Protein AF-A0A926ZTX9-F1 (afdb_monomer)

Solvent-accessible surface area (backbone atoms only — not comparable to full-atom values): 7300 Å² total; per-residue (Å²): 134,84,74,82,76,74,73,62,82,74,51,73,59,39,47,28,31,34,47,22,89,89,46,76,90,35,64,94,42,54,53,20,39,28,33,24,74,40,78,48,75,65,29,31,32,25,44,37,62,89,48,73,47,82,42,46,54,92,35,50,39,79,67,79,65,51,72,73,38,30,50,43,39,45,56,53,49,53,54,42,49,51,56,57,71,71,47,88,69,54,72,71,57,49,53,49,43,47,57,63,25,42,48,93,61,51,67,75,52,73,69,51,47,51,52,52,49,51,53,33,52,79,68,71,53,80,133

Structure (mmCIF, N/CA/C/O backbone):
data_AF-A0A926ZTX9-F1
#
_entry.id   AF-A0A926ZTX9-F1
#
loop_
_atom_site.group_PDB
_atom_site.id
_atom_site.type_symbol
_atom_site.label_atom_id
_atom_site.label_alt_id
_atom_site.label_comp_id
_atom_site.l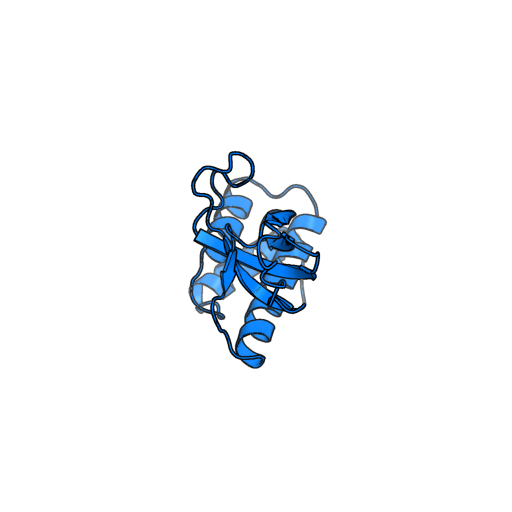abel_asym_id
_atom_site.label_entity_id
_atom_site.label_seq_id
_atom_site.pdbx_PDB_ins_code
_atom_site.Cartn_x
_atom_site.Cartn_y
_atom_site.Cartn_z
_atom_site.occupancy
_atom_site.B_iso_or_equiv
_atom_site.auth_seq_id
_atom_site.auth_comp_id
_atom_site.auth_asym_id
_atom_site.auth_atom_id
_atom_site.pdbx_PDB_model_num
ATOM 1 N N . MET A 1 1 ? 26.460 -10.245 -26.604 1.00 39.25 1 MET A N 1
ATOM 2 C CA . MET A 1 1 ? 26.696 -9.740 -25.236 1.00 39.25 1 MET A CA 1
ATOM 3 C C . MET A 1 1 ? 25.408 -9.935 -24.461 1.00 39.25 1 MET A C 1
ATOM 5 O O . MET A 1 1 ? 24.519 -9.098 -24.547 1.00 39.25 1 MET A O 1
ATOM 9 N N . GLU A 1 2 ? 25.268 -11.080 -23.800 1.00 46.34 2 GLU A N 1
ATOM 10 C CA . GLU A 1 2 ? 24.159 -11.335 -22.880 1.00 46.34 2 GLU A CA 1
ATOM 11 C C . GLU A 1 2 ? 24.380 -10.459 -21.645 1.00 46.34 2 GLU A C 1
ATOM 13 O O . GLU A 1 2 ? 25.368 -10.613 -20.927 1.00 46.34 2 GLU A O 1
ATOM 18 N N . ARG A 1 3 ? 23.516 -9.457 -21.452 1.00 51.91 3 ARG A N 1
ATOM 19 C CA . ARG A 1 3 ? 23.462 -8.718 -20.190 1.00 51.91 3 ARG A CA 1
ATOM 20 C C . ARG A 1 3 ? 23.065 -9.733 -19.128 1.00 51.91 3 ARG A C 1
ATOM 22 O O . ARG A 1 3 ? 21.986 -10.305 -19.233 1.00 51.91 3 ARG A O 1
ATOM 29 N N . THR A 1 4 ? 23.928 -9.953 -18.145 1.00 53.41 4 THR A N 1
ATOM 30 C CA . THR A 1 4 ? 23.611 -10.691 -16.923 1.00 53.41 4 THR A CA 1
ATOM 31 C C . THR A 1 4 ? 22.289 -10.163 -16.369 1.00 53.41 4 THR A C 1
ATOM 33 O O . THR A 1 4 ? 22.211 -9.029 -15.893 1.00 53.41 4 THR A O 1
ATOM 36 N N . GLN A 1 5 ? 21.222 -10.948 -16.527 1.00 57.25 5 GLN A N 1
ATOM 37 C CA . GLN A 1 5 ? 19.912 -10.632 -15.975 1.00 57.25 5 GLN A CA 1
ATOM 38 C C . GLN A 1 5 ? 20.059 -10.689 -14.456 1.00 57.25 5 GLN A C 1
ATOM 40 O O . GLN A 1 5 ? 20.331 -11.750 -13.900 1.00 57.25 5 GLN A O 1
ATOM 45 N N . VAL A 1 6 ? 19.959 -9.539 -13.787 1.00 62.00 6 VAL A N 1
ATOM 46 C CA . VAL A 1 6 ? 19.862 -9.520 -12.326 1.00 62.00 6 VAL A CA 1
ATOM 47 C C . VAL A 1 6 ? 18.481 -10.086 -11.996 1.00 62.00 6 VAL A C 1
ATOM 49 O O . VAL A 1 6 ? 17.491 -9.485 -12.421 1.00 62.00 6 VAL A O 1
ATOM 52 N N . PRO A 1 7 ? 18.399 -11.244 -11.323 1.00 76.94 7 PRO A N 1
ATOM 53 C CA . PRO A 1 7 ? 17.120 -11.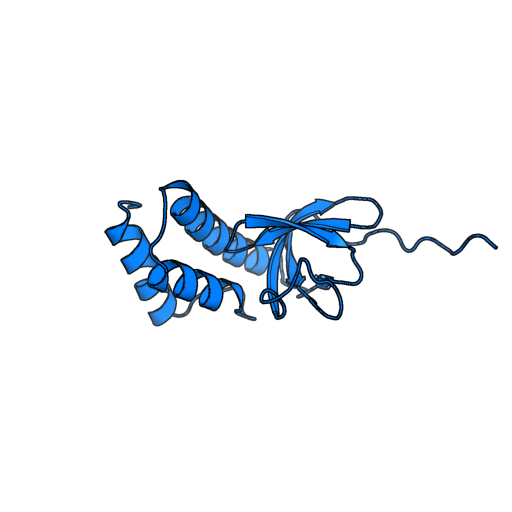856 -11.009 1.00 76.94 7 PRO A CA 1
ATOM 54 C C . PRO A 1 7 ? 16.329 -10.944 -10.074 1.00 76.94 7 PRO A C 1
ATOM 56 O O . PRO A 1 7 ? 16.902 -10.230 -9.248 1.00 76.94 7 PRO A O 1
ATOM 59 N N . ASN A 1 8 ? 15.007 -10.970 -10.212 1.00 87.69 8 ASN A N 1
ATOM 60 C CA . ASN A 1 8 ? 14.122 -10.281 -9.290 1.00 87.69 8 ASN A CA 1
ATOM 61 C C . ASN A 1 8 ? 14.308 -10.851 -7.871 1.00 87.69 8 ASN A C 1
ATOM 63 O O . ASN A 1 8 ? 14.089 -12.039 -7.648 1.00 87.69 8 ASN A O 1
ATOM 67 N N . THR A 1 9 ? 14.748 -10.011 -6.934 1.00 91.25 9 THR A N 1
ATOM 68 C CA . THR A 1 9 ? 15.015 -10.403 -5.541 1.00 91.25 9 THR A CA 1
ATOM 69 C C . THR A 1 9 ? 13.832 -10.170 -4.607 1.00 91.25 9 THR A C 1
ATOM 71 O O . THR A 1 9 ? 13.940 -10.513 -3.434 1.00 91.25 9 THR A O 1
ATOM 74 N N . TYR A 1 10 ? 12.743 -9.566 -5.096 1.00 94.31 10 TYR A N 1
ATOM 75 C CA . TYR A 1 10 ? 11.561 -9.293 -4.284 1.00 94.31 10 TYR A CA 1
ATOM 76 C C . TYR A 1 10 ? 10.835 -10.583 -3.903 1.00 94.31 10 TYR A C 1
ATOM 78 O O . TYR A 1 10 ? 10.799 -11.546 -4.674 1.00 94.31 10 TYR A O 1
ATOM 86 N N . GLN A 1 11 ? 10.210 -10.574 -2.730 1.00 94.31 11 GLN A N 1
ATOM 87 C CA . GLN A 1 11 ? 9.395 -11.678 -2.227 1.00 94.31 11 GLN A CA 1
ATOM 88 C C . GLN A 1 11 ? 7.923 -11.277 -2.115 1.00 94.31 11 GLN A C 1
ATOM 90 O O . GLN A 1 11 ? 7.592 -10.107 -1.940 1.00 94.31 11 GLN A O 1
ATOM 95 N N . ILE A 1 12 ? 7.018 -12.254 -2.216 1.00 95.56 12 ILE A N 1
ATOM 96 C CA . ILE A 1 12 ? 5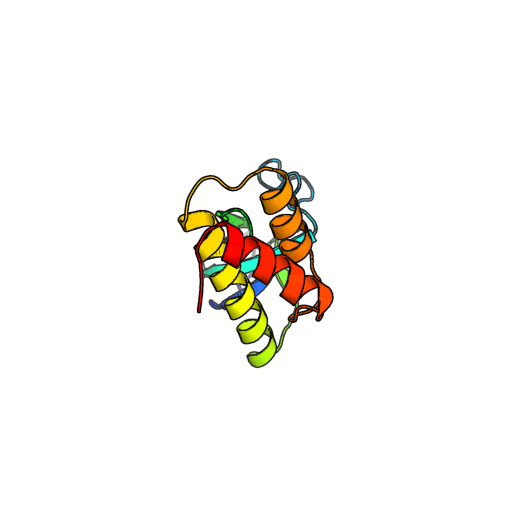.590 -12.022 -1.957 1.00 95.56 12 ILE A CA 1
ATOM 97 C C . ILE A 1 12 ? 5.417 -11.595 -0.494 1.00 95.56 12 ILE A C 1
ATOM 99 O O . ILE A 1 12 ? 6.020 -12.189 0.396 1.00 95.56 12 ILE A O 1
ATOM 103 N N . GLY A 1 13 ? 4.605 -10.565 -0.260 1.00 94.81 13 GLY A N 1
ATOM 104 C CA . GLY A 1 13 ? 4.408 -9.938 1.049 1.00 94.81 13 GLY A CA 1
ATOM 105 C C . GLY A 1 13 ? 5.461 -8.884 1.404 1.00 94.81 13 GLY A C 1
ATOM 106 O O . GLY A 1 13 ? 5.319 -8.195 2.411 1.00 94.81 13 GLY A O 1
ATOM 107 N N . GLU A 1 14 ? 6.507 -8.711 0.589 1.00 96.25 14 GLU A N 1
ATOM 108 C CA . GLU A 1 14 ? 7.515 -7.682 0.832 1.00 96.25 14 GLU A CA 1
ATOM 109 C C . GLU A 1 14 ? 6.943 -6.280 0.586 1.00 96.25 14 GLU A C 1
ATOM 111 O O . GLU A 1 14 ? 6.275 -6.021 -0.422 1.00 96.25 14 GLU A O 1
ATOM 116 N N . VAL A 1 15 ? 7.249 -5.353 1.497 1.00 96.88 15 VAL A N 1
ATOM 117 C CA . VAL A 1 15 ? 6.853 -3.949 1.372 1.00 96.88 15 VAL A CA 1
ATOM 118 C C . VAL A 1 15 ? 7.942 -3.157 0.655 1.00 96.88 15 VAL A C 1
ATOM 120 O O . VAL A 1 15 ? 9.103 -3.089 1.072 1.00 96.88 15 VAL A O 1
ATOM 123 N N . CYS A 1 16 ? 7.542 -2.486 -0.416 1.00 96.25 16 CYS A N 1
ATOM 124 C CA . CYS A 1 16 ? 8.413 -1.652 -1.226 1.00 96.25 16 CYS A CA 1
ATOM 125 C C . CYS A 1 16 ? 7.845 -0.238 -1.373 1.00 96.25 16 CYS A C 1
ATOM 127 O O . CYS A 1 16 ? 6.669 0.019 -1.136 1.00 96.25 16 CYS A O 1
ATOM 129 N N . GLN A 1 17 ? 8.700 0.703 -1.756 1.00 96.25 17 GLN A N 1
ATOM 130 C CA . GLN A 1 17 ? 8.339 2.074 -2.077 1.00 96.25 17 GLN A CA 1
ATOM 131 C C . GLN A 1 17 ? 8.365 2.284 -3.591 1.00 96.25 17 GLN A C 1
ATOM 133 O O . GLN A 1 17 ? 9.321 1.901 -4.271 1.00 96.25 17 GLN A O 1
ATOM 138 N N . ILE A 1 18 ? 7.351 2.977 -4.103 1.00 95.81 18 ILE A N 1
ATOM 139 C CA . ILE A 1 18 ? 7.220 3.306 -5.518 1.00 95.81 18 ILE A CA 1
ATOM 140 C C . ILE A 1 18 ? 8.092 4.506 -5.884 1.00 95.81 18 ILE A C 1
ATOM 142 O O . ILE A 1 18 ? 7.984 5.597 -5.314 1.00 95.81 18 ILE A O 1
ATOM 146 N N . LEU A 1 19 ? 8.934 4.322 -6.897 1.00 93.25 19 LEU A N 1
ATOM 147 C CA . LEU A 1 19 ? 9.752 5.359 -7.512 1.00 93.25 19 LEU A CA 1
ATOM 148 C C . LEU A 1 19 ? 9.148 5.742 -8.867 1.00 93.25 19 LEU A C 1
ATOM 150 O O . LEU A 1 19 ? 9.486 5.156 -9.898 1.00 93.25 19 LEU A O 1
ATOM 154 N N . ALA A 1 20 ? 8.286 6.761 -8.877 1.00 85.06 20 ALA A N 1
ATOM 155 C CA . ALA A 1 20 ? 7.622 7.199 -10.106 1.00 85.06 20 ALA A CA 1
ATOM 156 C C . ALA A 1 20 ? 8.621 7.585 -11.211 1.00 85.06 20 ALA A C 1
ATOM 158 O O . ALA A 1 20 ? 8.451 7.159 -12.348 1.00 85.06 20 ALA A O 1
ATOM 159 N N . LYS A 1 21 ? 9.699 8.306 -10.857 1.00 83.69 21 LYS A N 1
ATOM 160 C CA . LYS A 1 21 ? 10.733 8.796 -11.789 1.00 83.69 21 LYS A CA 1
ATOM 161 C C . LYS A 1 21 ? 10.087 9.355 -13.070 1.00 83.69 21 LYS A C 1
ATOM 163 O O . LYS A 1 21 ? 9.382 10.356 -13.008 1.00 83.69 21 LYS A O 1
ATOM 168 N N . ASP A 1 22 ? 10.320 8.697 -14.196 1.00 81.12 22 ASP A N 1
ATOM 169 C CA . ASP A 1 22 ? 9.878 9.008 -15.550 1.00 81.12 22 ASP A CA 1
ATOM 170 C C . ASP A 1 22 ? 8.695 8.144 -16.031 1.00 81.12 22 ASP A C 1
ATOM 172 O O . ASP A 1 22 ? 8.255 8.300 -17.168 1.00 81.12 22 ASP A O 1
ATOM 176 N N . ASN A 1 23 ? 8.145 7.260 -15.188 1.00 81.00 23 ASN A N 1
ATOM 177 C CA . ASN A 1 23 ? 7.014 6.412 -15.559 1.00 81.00 23 ASN A CA 1
ATOM 178 C C . ASN A 1 23 ? 5.673 7.173 -15.415 1.00 81.00 23 ASN A C 1
ATOM 180 O O . ASN A 1 23 ? 5.262 7.478 -14.288 1.00 81.00 23 ASN A O 1
ATOM 184 N N . PRO A 1 24 ? 4.952 7.448 -16.522 1.00 83.31 24 PRO A N 1
ATOM 185 C CA . PRO A 1 24 ? 3.679 8.166 -16.484 1.00 83.31 24 PRO A CA 1
ATOM 186 C C . PRO A 1 24 ? 2.561 7.404 -15.755 1.00 83.31 24 PRO A C 1
ATOM 188 O O . PRO A 1 24 ? 1.680 8.049 -15.191 1.00 83.31 24 PRO A O 1
ATOM 191 N N . GLU A 1 25 ? 2.606 6.070 -15.704 1.00 80.81 25 GLU A N 1
ATOM 192 C CA . GLU A 1 25 ? 1.611 5.238 -15.002 1.00 80.81 25 GLU A CA 1
ATOM 193 C C . GLU A 1 25 ? 1.717 5.374 -13.475 1.00 80.81 25 GLU A C 1
ATOM 195 O O . GLU A 1 25 ? 0.742 5.190 -12.749 1.00 80.81 25 GLU A O 1
ATOM 200 N N . LEU A 1 26 ? 2.894 5.771 -12.980 1.00 84.81 26 LEU A N 1
ATOM 201 C CA . LEU A 1 26 ? 3.173 5.983 -11.557 1.00 84.81 26 LEU A CA 1
ATOM 202 C C . LEU A 1 26 ? 3.025 7.451 -11.138 1.00 84.81 26 LEU A C 1
ATOM 204 O O . LEU A 1 26 ? 3.422 7.844 -10.034 1.00 84.81 26 LEU A O 1
ATOM 208 N N . ARG A 1 27 ? 2.477 8.303 -12.010 1.00 86.94 27 ARG A N 1
ATOM 209 C CA . ARG A 1 27 ? 2.311 9.725 -11.716 1.00 86.94 27 ARG A CA 1
ATOM 210 C C . ARG A 1 27 ? 1.417 9.912 -10.488 1.00 86.94 27 ARG A C 1
ATOM 212 O O . ARG A 1 27 ? 0.303 9.409 -10.427 1.00 86.94 27 ARG A O 1
ATOM 219 N N . GLY A 1 28 ? 1.917 10.659 -9.504 1.00 85.94 28 GLY A N 1
ATOM 220 C CA . GLY A 1 28 ? 1.203 10.916 -8.248 1.00 85.94 28 GLY A CA 1
ATOM 221 C C . GLY A 1 28 ? 1.264 9.782 -7.217 1.00 85.94 28 GLY A C 1
ATOM 222 O O . GLY A 1 28 ? 0.686 9.948 -6.148 1.00 85.94 28 GLY A O 1
ATOM 223 N N . LYS A 1 29 ? 1.976 8.687 -7.526 1.00 90.50 29 LYS A N 1
ATOM 224 C CA . LYS A 1 29 ? 2.232 7.527 -6.651 1.00 90.50 29 LYS A CA 1
ATOM 225 C C . LYS A 1 29 ? 3.667 7.461 -6.134 1.00 90.50 29 LYS A C 1
ATOM 227 O O . LYS A 1 29 ? 4.029 6.571 -5.370 1.00 90.50 29 LYS A O 1
ATOM 232 N N . GLY A 1 30 ? 4.516 8.375 -6.601 1.00 92.44 30 GLY A N 1
ATOM 233 C CA . GLY A 1 30 ? 5.899 8.463 -6.161 1.00 92.44 30 GLY A CA 1
ATOM 234 C C . GLY A 1 30 ? 5.953 8.674 -4.656 1.00 92.44 30 GLY A C 1
ATOM 235 O O . GLY A 1 30 ? 5.400 9.639 -4.146 1.00 92.44 30 GLY A O 1
ATOM 236 N N . GLY A 1 31 ? 6.631 7.770 -3.963 1.00 92.81 31 GLY A N 1
ATOM 237 C CA . GLY A 1 31 ? 6.727 7.804 -2.517 1.00 92.81 31 GLY A CA 1
ATOM 238 C C . GLY A 1 31 ? 5.710 6.927 -1.799 1.00 92.81 31 GLY A C 1
ATOM 239 O O . GLY A 1 31 ? 5.980 6.612 -0.646 1.00 92.81 31 GLY A O 1
ATOM 240 N N . CYS A 1 32 ? 4.638 6.457 -2.439 1.00 96.06 32 CYS A N 1
ATOM 241 C CA . CYS A 1 32 ? 3.729 5.492 -1.825 1.00 96.06 32 CYS A CA 1
ATOM 242 C C . CYS A 1 32 ? 4.439 4.163 -1.538 1.00 96.06 32 CYS A C 1
ATOM 244 O O . CYS A 1 32 ? 5.387 3.798 -2.241 1.00 96.06 32 CYS A O 1
ATOM 246 N N . TRP A 1 33 ? 4.005 3.450 -0.504 1.00 97.19 33 TRP A N 1
ATOM 247 C CA . TRP A 1 33 ? 4.353 2.048 -0.322 1.00 97.19 33 TRP A CA 1
ATOM 248 C C . TRP A 1 33 ? 3.389 1.147 -1.105 1.00 97.19 33 TRP A C 1
ATOM 250 O O . TRP A 1 33 ? 2.292 1.559 -1.485 1.00 97.19 33 TRP A O 1
ATOM 260 N N . GLY A 1 34 ? 3.838 -0.072 -1.379 1.00 96.81 34 GLY A N 1
ATOM 261 C CA . GLY A 1 34 ? 3.033 -1.139 -1.950 1.00 96.81 34 GLY A CA 1
ATOM 262 C C . GLY A 1 34 ? 3.547 -2.500 -1.493 1.00 96.81 34 GLY A C 1
ATOM 263 O O . GLY A 1 34 ? 4.742 -2.657 -1.222 1.00 96.81 34 GLY A O 1
ATOM 264 N N . ILE A 1 35 ? 2.642 -3.467 -1.399 1.00 97.69 35 ILE A N 1
ATOM 265 C CA . ILE A 1 35 ? 2.950 -4.841 -0.991 1.00 97.69 35 ILE A CA 1
ATOM 266 C C . ILE A 1 35 ? 3.038 -5.712 -2.232 1.00 97.69 35 ILE A C 1
ATOM 268 O O . ILE A 1 35 ? 2.116 -5.725 -3.044 1.00 97.69 35 ILE A O 1
ATOM 272 N N . VAL A 1 36 ? 4.136 -6.445 -2.389 1.00 97.50 36 VAL A N 1
ATOM 273 C CA . VAL A 1 36 ? 4.323 -7.365 -3.514 1.00 97.50 36 VAL A CA 1
ATOM 274 C C . VAL A 1 36 ? 3.328 -8.524 -3.411 1.00 97.50 36 VAL A C 1
ATOM 276 O O . VAL A 1 36 ? 3.425 -9.351 -2.510 1.00 97.50 36 VAL A O 1
ATOM 279 N N . ASN A 1 37 ? 2.400 -8.618 -4.363 1.00 96.00 37 ASN A N 1
ATOM 280 C CA . ASN A 1 37 ? 1.428 -9.714 -4.447 1.00 96.00 37 ASN A CA 1
ATOM 281 C C . ASN A 1 37 ? 1.844 -10.786 -5.478 1.00 96.00 37 ASN A C 1
ATOM 283 O O . ASN A 1 37 ? 1.449 -11.945 -5.373 1.00 96.00 37 ASN A O 1
ATOM 287 N N . HIS A 1 38 ? 2.691 -10.423 -6.448 1.00 96.38 38 HIS A N 1
ATOM 288 C CA . HIS A 1 38 ? 3.208 -11.321 -7.475 1.00 96.38 38 HIS A CA 1
ATOM 289 C C . HIS A 1 38 ? 4.604 -10.884 -7.931 1.00 96.38 38 HIS A C 1
ATOM 291 O O . HIS A 1 38 ? 4.852 -9.702 -8.178 1.00 96.38 38 HIS A O 1
ATOM 297 N N . VAL A 1 39 ? 5.49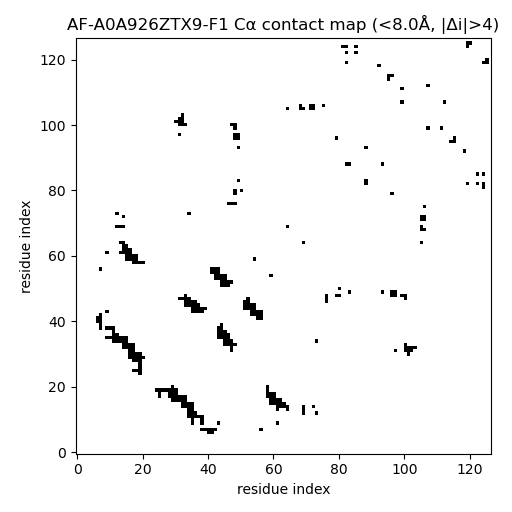8 -11.854 -8.122 1.00 96.06 39 VAL A N 1
ATOM 298 C CA . VAL A 1 39 ? 6.884 -11.646 -8.563 1.00 96.06 39 VAL A CA 1
ATOM 299 C C . VAL A 1 39 ? 7.039 -12.189 -9.984 1.00 96.06 39 VAL A C 1
ATOM 301 O O . VAL A 1 39 ? 6.947 -13.389 -10.217 1.00 96.06 39 VAL A O 1
ATOM 304 N N . GLY A 1 40 ? 7.256 -11.299 -10.951 1.00 92.44 40 GLY A N 1
ATOM 305 C CA . GLY A 1 40 ? 7.631 -11.645 -12.323 1.00 92.44 40 GLY A CA 1
ATOM 306 C C . GLY A 1 40 ? 9.140 -11.521 -12.559 1.00 92.44 40 GLY A C 1
ATOM 307 O O . GLY A 1 40 ? 9.890 -11.109 -11.677 1.00 92.44 40 GLY A O 1
ATOM 308 N N . GLU A 1 41 ? 9.590 -11.821 -13.779 1.00 90.31 41 GLU A N 1
ATOM 309 C CA . GLU A 1 41 ? 11.023 -11.839 -14.133 1.00 90.31 41 GLU A CA 1
ATOM 310 C C . GLU A 1 41 ? 11.705 -10.463 -13.967 1.00 90.31 41 GLU A C 1
ATOM 312 O O . GLU A 1 41 ? 12.806 -10.379 -13.430 1.00 90.31 41 GLU A O 1
ATOM 317 N N . PHE A 1 42 ? 11.029 -9.371 -14.362 1.00 89.69 42 PHE A N 1
ATOM 318 C CA . PHE A 1 42 ? 11.551 -7.988 -14.291 1.00 89.69 42 PHE A CA 1
ATOM 319 C C . PHE A 1 42 ? 10.582 -6.981 -13.662 1.00 89.69 42 PHE A C 1
ATOM 321 O O . PHE A 1 42 ? 10.801 -5.765 -13.708 1.00 89.69 42 PHE A O 1
ATOM 328 N N . SER A 1 43 ? 9.485 -7.469 -13.101 1.00 93.69 43 SER A N 1
ATOM 329 C CA . SER A 1 43 ? 8.426 -6.650 -12.525 1.00 93.69 43 SER A CA 1
ATOM 330 C C . SER A 1 43 ? 7.772 -7.367 -11.363 1.00 93.69 43 SER A C 1
ATOM 332 O O . SER A 1 43 ? 7.727 -8.593 -11.342 1.00 93.69 43 SER A O 1
ATOM 334 N N . CYS A 1 44 ? 7.201 -6.600 -10.449 1.00 95.94 44 CYS A N 1
ATOM 335 C CA . CYS A 1 44 ? 6.304 -7.109 -9.426 1.00 95.94 44 CYS A CA 1
ATOM 336 C C . CYS A 1 44 ? 4.924 -6.507 -9.647 1.00 95.94 44 CYS A C 1
ATOM 338 O O . CYS A 1 44 ? 4.820 -5.356 -10.073 1.00 95.94 44 CYS A O 1
ATOM 340 N N . THR A 1 45 ? 3.877 -7.260 -9.341 1.00 96.81 45 THR A N 1
ATOM 341 C CA . THR A 1 45 ? 2.578 -6.643 -9.087 1.00 96.81 45 THR A CA 1
ATOM 342 C C . THR A 1 45 ? 2.531 -6.287 -7.608 1.00 96.81 45 THR A C 1
ATOM 344 O O . THR A 1 45 ? 2.960 -7.067 -6.753 1.00 96.81 45 THR A O 1
ATOM 347 N N . VAL A 1 46 ? 2.125 -5.053 -7.326 1.00 96.62 46 VAL A N 1
ATOM 348 C CA . VAL A 1 46 ? 2.073 -4.494 -5.980 1.00 96.62 46 VAL A CA 1
ATOM 349 C C . VAL A 1 46 ? 0.678 -3.969 -5.694 1.00 96.62 46 VAL A C 1
ATOM 351 O O . VAL A 1 46 ? 0.086 -3.291 -6.534 1.00 96.62 46 VAL A O 1
ATOM 354 N N . THR A 1 47 ? 0.174 -4.258 -4.502 1.00 97.06 47 THR A N 1
ATOM 355 C CA . THR A 1 47 ? -1.067 -3.689 -3.980 1.00 97.06 47 THR A CA 1
ATOM 356 C C . THR A 1 47 ? -0.738 -2.388 -3.256 1.00 97.06 47 THR A C 1
ATOM 358 O O . THR A 1 47 ? 0.116 -2.352 -2.370 1.00 97.06 47 THR A O 1
ATOM 361 N N . MET A 1 48 ? -1.390 -1.309 -3.671 1.00 95.56 48 MET A N 1
ATOM 362 C CA . MET A 1 48 ? -1.275 0.044 -3.134 1.00 95.56 48 MET A CA 1
ATOM 363 C C . MET A 1 48 ? -2.630 0.505 -2.590 1.00 95.56 48 MET A C 1
ATOM 365 O O . MET A 1 48 ? -3.654 -0.146 -2.798 1.00 95.56 48 MET A O 1
ATOM 369 N N . TRP A 1 49 ? -2.647 1.674 -1.947 1.00 94.31 49 TRP A N 1
ATOM 370 C CA . TRP A 1 49 ? -3.861 2.256 -1.370 1.00 94.31 49 TRP A CA 1
ATOM 371 C C . TRP A 1 49 ? -5.014 2.434 -2.378 1.00 94.31 49 TRP A C 1
ATOM 373 O O . TRP A 1 49 ? -6.174 2.354 -1.987 1.00 94.31 49 TRP A O 1
ATOM 383 N N . ASP A 1 50 ? -4.717 2.653 -3.666 1.00 93.06 50 ASP A N 1
ATOM 384 C CA . ASP A 1 50 ? -5.708 2.892 -4.724 1.00 93.06 50 ASP A CA 1
ATOM 385 C C . ASP A 1 50 ? -5.946 1.697 -5.656 1.00 93.06 50 ASP A C 1
ATOM 387 O O . ASP A 1 50 ? -6.788 1.780 -6.548 1.00 93.06 50 ASP A O 1
ATOM 391 N N . GLY A 1 51 ? -5.231 0.584 -5.479 1.00 92.50 51 GLY A N 1
ATOM 392 C CA . GLY A 1 51 ? -5.358 -0.578 -6.360 1.00 92.50 51 GLY A CA 1
ATOM 393 C C . GLY A 1 51 ? -4.050 -1.316 -6.596 1.00 92.50 51 GLY A C 1
ATOM 394 O O . GLY A 1 51 ? -3.057 -1.107 -5.903 1.00 92.50 51 GLY A O 1
ATOM 395 N N . GLU A 1 52 ? -4.058 -2.194 -7.593 1.00 94.69 52 GLU A N 1
ATOM 396 C CA . GLU A 1 52 ? -2.906 -3.020 -7.944 1.00 94.69 52 GLU A CA 1
ATOM 397 C C . GLU A 1 52 ? -2.209 -2.527 -9.207 1.00 94.69 52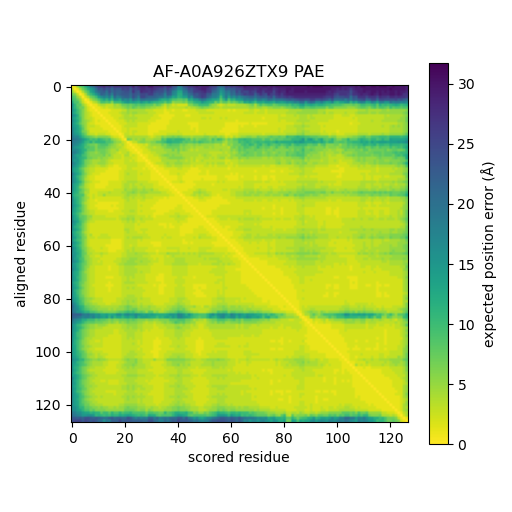 GLU A C 1
ATOM 399 O O . GLU A 1 52 ? -2.851 -2.123 -10.178 1.00 94.69 52 GLU A O 1
ATOM 404 N N . TYR A 1 53 ? -0.879 -2.595 -9.203 1.00 94.06 53 TYR A N 1
ATOM 405 C CA . TYR A 1 53 ? -0.051 -2.098 -10.295 1.00 94.06 53 TYR A CA 1
ATOM 406 C C . TYR A 1 53 ? 1.091 -3.057 -10.591 1.00 94.06 53 TYR A C 1
ATOM 408 O O . TYR A 1 53 ? 1.810 -3.473 -9.686 1.00 94.06 53 TYR A O 1
ATOM 416 N N . THR A 1 54 ? 1.315 -3.365 -11.867 1.00 94.81 54 THR A N 1
ATOM 417 C CA . THR A 1 54 ? 2.525 -4.072 -12.300 1.00 94.81 54 THR A CA 1
ATOM 418 C C . THR A 1 54 ? 3.641 -3.064 -12.542 1.00 94.81 54 THR A C 1
ATOM 420 O O . THR A 1 54 ? 3.599 -2.266 -13.474 1.00 94.81 54 THR A O 1
ATOM 423 N N . VAL A 1 55 ? 4.667 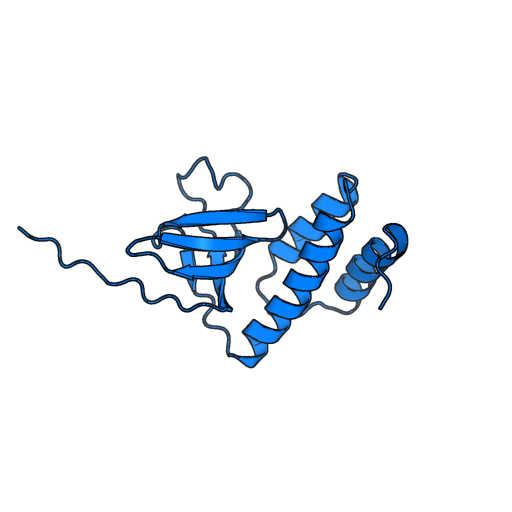-3.107 -11.697 1.00 93.06 55 VAL A N 1
ATOM 424 C CA . VAL A 1 55 ? 5.760 -2.137 -11.664 1.00 93.06 55 VAL A CA 1
ATOM 425 C C . VAL A 1 55 ? 7.083 -2.844 -11.921 1.00 93.06 55 VAL A C 1
ATOM 427 O O . VAL A 1 55 ? 7.393 -3.875 -11.326 1.00 93.06 55 VAL A O 1
ATOM 430 N N . ARG A 1 56 ? 7.901 -2.292 -12.822 1.00 92.50 56 ARG A N 1
ATOM 431 C CA . ARG A 1 56 ? 9.249 -2.819 -13.070 1.00 92.50 56 ARG A CA 1
ATOM 432 C C . ARG A 1 56 ? 10.137 -2.638 -11.840 1.00 92.50 56 ARG A C 1
ATOM 434 O O . ARG A 1 56 ? 10.072 -1.610 -11.171 1.00 92.50 56 ARG A O 1
ATOM 441 N N . ILE A 1 57 ? 11.040 -3.587 -11.604 1.00 92.19 57 ILE A N 1
ATOM 442 C CA . ILE A 1 57 ? 11.905 -3.609 -10.410 1.00 92.19 57 ILE A CA 1
ATOM 443 C C . ILE A 1 57 ? 12.769 -2.345 -10.236 1.00 92.19 57 ILE A C 1
ATOM 445 O O . ILE A 1 57 ? 13.091 -1.965 -9.118 1.00 92.19 57 ILE A O 1
ATOM 449 N N . ASN A 1 58 ? 13.108 -1.638 -11.320 1.00 91.38 58 ASN A N 1
ATOM 450 C CA . ASN A 1 58 ? 13.875 -0.382 -11.294 1.00 91.38 58 ASN A CA 1
ATOM 451 C C . ASN A 1 58 ? 13.074 0.841 -10.785 1.00 91.38 58 ASN A C 1
ATOM 453 O O . ASN A 1 58 ? 13.662 1.901 -10.512 1.00 91.38 58 ASN A O 1
ATOM 457 N N . HIS A 1 59 ? 11.750 0.696 -10.685 1.00 93.19 59 HIS A N 1
ATOM 458 C CA . HIS A 1 59 ? 10.814 1.650 -10.093 1.00 93.19 59 HIS A CA 1
ATOM 459 C C . HIS A 1 59 ? 10.358 1.227 -8.691 1.00 93.19 59 HIS A C 1
ATOM 461 O O . HIS A 1 59 ? 9.498 1.883 -8.111 1.00 93.19 59 HIS A O 1
ATOM 467 N N . LEU A 1 60 ? 10.948 0.172 -8.130 1.00 93.94 60 LEU A N 1
ATOM 468 C CA . LEU A 1 60 ? 10.695 -0.276 -6.769 1.00 93.94 60 LEU A CA 1
ATOM 469 C C . LEU A 1 60 ? 11.949 -0.064 -5.922 1.00 93.94 60 LEU A C 1
ATOM 471 O O . LEU A 1 60 ? 13.075 -0.282 -6.378 1.00 93.94 60 LEU A O 1
ATOM 475 N N . LYS A 1 61 ? 11.754 0.368 -4.680 1.00 94.88 61 LYS A N 1
ATOM 476 C CA . LYS A 1 61 ? 12.802 0.435 -3.663 1.00 94.88 61 LYS A CA 1
ATOM 477 C C . LYS A 1 61 ? 12.375 -0.416 -2.467 1.00 94.88 61 LYS A C 1
ATOM 479 O O . LYS A 1 61 ? 11.338 -0.095 -1.889 1.00 94.88 61 LYS A O 1
ATOM 484 N N . PRO A 1 62 ? 13.143 -1.433 -2.049 1.00 93.62 62 PRO A N 1
ATOM 485 C CA . PRO A 1 62 ? 12.791 -2.196 -0.861 1.00 93.62 62 PRO A CA 1
ATOM 486 C C . PRO A 1 62 ? 12.876 -1.290 0.372 1.00 93.62 62 PRO A C 1
ATOM 488 O O . PRO A 1 62 ? 13.796 -0.469 0.488 1.00 93.62 62 PRO A O 1
ATOM 491 N N . LEU A 1 63 ? 11.908 -1.413 1.283 1.00 93.69 63 LEU A N 1
ATOM 492 C CA . LEU A 1 63 ? 11.963 -0.727 2.578 1.00 93.69 63 LEU A CA 1
ATOM 493 C C . LEU A 1 63 ? 12.765 -1.521 3.619 1.00 93.69 63 LEU A C 1
ATOM 495 O O . LEU A 1 63 ? 13.192 -0.936 4.610 1.00 93.69 63 LEU A O 1
ATOM 499 N N . ASN A 1 64 ? 13.059 -2.798 3.339 1.00 93.38 64 ASN A N 1
ATOM 500 C CA . ASN A 1 64 ? 13.802 -3.715 4.211 1.00 93.38 64 ASN A CA 1
ATOM 501 C C . ASN A 1 64 ? 13.165 -3.864 5.601 1.00 93.38 64 ASN A C 1
ATOM 503 O O . ASN A 1 64 ? 13.867 -3.932 6.608 1.00 93.38 64 ASN A O 1
ATOM 507 N N . TYR A 1 65 ? 11.834 -3.875 5.639 1.00 94.62 65 TYR A N 1
ATOM 508 C CA . TYR A 1 65 ? 11.071 -4.173 6.841 1.00 94.62 65 TYR A CA 1
ATOM 509 C C . TYR A 1 65 ? 11.273 -5.622 7.275 1.00 94.62 65 TYR A C 1
ATOM 511 O O . TYR A 1 65 ? 11.457 -6.522 6.453 1.00 94.62 65 TYR A O 1
ATOM 519 N N . LEU A 1 66 ? 11.241 -5.832 8.587 1.00 95.06 66 LEU A N 1
ATOM 520 C CA . LEU A 1 66 ? 11.170 -7.157 9.183 1.00 95.06 66 LEU A CA 1
ATOM 521 C C . LEU A 1 66 ? 9.814 -7.798 8.872 1.00 95.06 66 LEU A C 1
ATOM 523 O O . LEU A 1 66 ? 8.834 -7.111 8.597 1.00 95.06 66 LEU A O 1
ATOM 527 N N . GLU A 1 67 ? 9.726 -9.119 8.995 1.00 93.06 67 GLU A N 1
ATOM 528 C CA . GLU A 1 67 ? 8.480 -9.864 8.766 1.00 93.06 67 GLU A CA 1
ATOM 529 C C . GLU A 1 67 ? 7.303 -9.312 9.592 1.00 93.06 67 GLU A C 1
ATOM 531 O O . GLU A 1 67 ? 6.220 -9.090 9.057 1.00 93.06 67 GLU A O 1
ATOM 536 N N . SER A 1 68 ? 7.539 -8.977 10.866 1.00 94.00 68 SER A N 1
ATOM 537 C CA . SER A 1 68 ? 6.526 -8.370 11.737 1.00 94.00 68 SER A CA 1
ATOM 538 C C . SER A 1 68 ? 6.082 -6.981 11.274 1.00 94.00 68 SER A C 1
ATOM 540 O O . SER A 1 68 ? 4.934 -6.601 11.464 1.00 94.00 68 SER A O 1
ATOM 542 N N . GLU A 1 69 ? 6.986 -6.203 10.680 1.00 96.06 69 GLU A N 1
ATOM 543 C CA . GLU A 1 69 ? 6.680 -4.873 10.149 1.00 96.06 69 GLU A CA 1
ATOM 544 C C . GLU A 1 69 ? 5.915 -4.983 8.822 1.00 96.06 69 GLU A C 1
ATOM 546 O O . GLU A 1 69 ? 4.953 -4.250 8.604 1.00 96.06 69 GLU A O 1
ATOM 551 N N . CYS A 1 70 ? 6.276 -5.940 7.961 1.00 95.19 70 CYS A N 1
ATOM 552 C CA . CYS A 1 70 ? 5.497 -6.269 6.768 1.00 95.19 70 CYS A CA 1
ATOM 553 C C . CYS A 1 70 ? 4.074 -6.705 7.137 1.00 95.19 70 CYS A C 1
ATOM 555 O O . CYS A 1 70 ? 3.125 -6.274 6.487 1.00 95.19 70 CYS A O 1
ATOM 557 N N . GLN A 1 71 ? 3.910 -7.491 8.206 1.00 95.31 71 GLN A N 1
ATOM 558 C CA . GLN A 1 71 ? 2.595 -7.893 8.704 1.00 95.31 71 GLN A CA 1
ATOM 559 C C . GLN A 1 71 ? 1.751 -6.691 9.156 1.00 95.31 71 GLN A C 1
ATOM 561 O O . GLN A 1 71 ? 0.577 -6.613 8.807 1.00 95.31 71 GLN A O 1
ATOM 566 N N . GLN A 1 72 ? 2.338 -5.719 9.860 1.00 95.38 72 GLN A N 1
ATOM 567 C CA . GLN A 1 72 ? 1.620 -4.496 10.246 1.00 95.38 72 GLN A CA 1
ATOM 568 C C . GLN A 1 72 ? 1.147 -3.701 9.021 1.00 95.38 72 GLN A C 1
ATOM 570 O O . GLN A 1 72 ? 0.001 -3.257 8.960 1.00 95.38 72 GLN A O 1
ATOM 575 N N . VAL A 1 73 ? 2.000 -3.568 8.001 1.00 96.50 73 VAL A N 1
ATOM 576 C CA . VAL A 1 73 ? 1.617 -2.912 6.741 1.00 96.50 73 VAL A CA 1
ATOM 577 C C . VAL A 1 73 ? 0.543 -3.708 6.002 1.00 96.50 73 VAL A C 1
ATOM 579 O O . VAL A 1 73 ? -0.358 -3.104 5.423 1.00 96.50 73 VAL A O 1
ATOM 582 N N . GLN A 1 74 ? 0.595 -5.042 6.043 1.00 96.50 74 GLN A N 1
ATOM 583 C CA . GLN A 1 74 ? -0.438 -5.908 5.474 1.00 96.50 74 GLN A CA 1
ATOM 584 C C . GLN A 1 74 ? -1.794 -5.660 6.135 1.00 96.50 74 GLN A C 1
ATOM 586 O O . GLN A 1 74 ? -2.775 -5.459 5.427 1.00 96.50 74 GLN A O 1
ATOM 591 N N . GLU A 1 75 ? -1.851 -5.582 7.466 1.00 96.00 75 GLU A N 1
ATOM 592 C CA . GLU A 1 75 ? -3.088 -5.287 8.199 1.00 96.00 75 GLU A CA 1
ATOM 593 C C . GLU A 1 75 ? -3.674 -3.927 7.794 1.00 96.00 75 GLU A C 1
ATOM 595 O O . GLU A 1 75 ? -4.876 -3.813 7.541 1.00 96.00 75 GLU A O 1
ATOM 600 N N . ILE A 1 76 ? -2.824 -2.904 7.655 1.00 96.50 76 ILE A N 1
ATOM 601 C CA . ILE A 1 76 ? -3.235 -1.585 7.154 1.00 96.50 76 ILE A CA 1
ATOM 602 C C . ILE A 1 76 ? -3.740 -1.699 5.710 1.00 96.50 76 ILE A C 1
ATOM 604 O O . ILE A 1 76 ? -4.797 -1.163 5.380 1.00 96.50 76 ILE A O 1
ATOM 608 N N . SER A 1 77 ? -3.021 -2.413 4.841 1.00 96.25 77 SER A N 1
ATOM 609 C CA . SER A 1 77 ? -3.418 -2.585 3.443 1.00 96.25 77 SER A CA 1
ATOM 610 C C . SER A 1 77 ? -4.749 -3.312 3.309 1.00 96.25 77 SER A C 1
ATOM 612 O O . SER A 1 77 ? -5.555 -2.927 2.468 1.00 96.25 77 SER A O 1
ATOM 614 N N . ASP A 1 78 ? -5.000 -4.335 4.120 1.00 95.44 78 ASP A N 1
ATOM 615 C CA . ASP A 1 78 ? -6.245 -5.100 4.100 1.00 95.44 78 ASP A CA 1
ATOM 616 C C . ASP A 1 78 ? -7.433 -4.223 4.498 1.00 95.44 78 ASP A C 1
ATOM 618 O O . ASP A 1 78 ? -8.484 -4.267 3.858 1.00 95.44 78 ASP A O 1
ATOM 622 N N . ARG A 1 79 ? -7.254 -3.371 5.513 1.00 95.56 79 ARG A N 1
ATOM 623 C CA . ARG A 1 79 ? -8.250 -2.368 5.921 1.00 95.56 79 ARG A CA 1
ATOM 624 C C . ARG A 1 79 ? -8.564 -1.388 4.792 1.00 95.56 79 ARG A C 1
ATOM 626 O O . ARG A 1 79 ? -9.730 -1.177 4.461 1.00 95.56 79 ARG A O 1
ATOM 633 N N . ILE A 1 80 ? -7.528 -0.853 4.146 1.00 94.94 80 ILE A N 1
ATOM 634 C CA . ILE A 1 80 ? -7.670 0.059 3.003 1.00 94.94 80 ILE A CA 1
ATOM 635 C C . ILE A 1 80 ? -8.356 -0.637 1.814 1.00 94.94 80 ILE A C 1
ATOM 637 O O . ILE A 1 80 ? -9.244 -0.062 1.186 1.00 94.94 80 ILE A O 1
ATOM 641 N N . ASN A 1 81 ? -7.993 -1.887 1.521 1.00 92.94 81 ASN A N 1
ATOM 642 C CA . ASN A 1 81 ? -8.598 -2.666 0.442 1.00 92.94 81 ASN A CA 1
ATOM 643 C C . ASN A 1 81 ? -10.093 -2.899 0.691 1.00 92.94 81 ASN A C 1
ATOM 645 O O . ASN A 1 81 ? -10.891 -2.680 -0.215 1.00 92.94 81 ASN A O 1
ATOM 649 N N . ARG A 1 82 ? -10.490 -3.246 1.923 1.00 92.69 82 ARG A N 1
ATOM 650 C CA . ARG A 1 82 ? -11.908 -3.389 2.292 1.00 92.69 82 ARG A CA 1
ATOM 651 C C . ARG A 1 82 ? -12.700 -2.099 2.063 1.00 92.69 82 ARG A C 1
ATOM 653 O O . ARG A 1 82 ? -13.811 -2.164 1.545 1.00 92.69 82 ARG A O 1
ATOM 660 N N . LEU A 1 83 ? -12.126 -0.942 2.404 1.00 92.94 83 LEU A N 1
ATOM 661 C CA . LEU A 1 83 ? -12.724 0.373 2.136 1.00 92.94 83 LEU A CA 1
ATOM 662 C C . LEU A 1 83 ? -12.906 0.653 0.648 1.00 92.94 83 LEU A C 1
ATOM 664 O O . LEU A 1 83 ? -13.930 1.186 0.238 1.00 92.94 83 LEU A O 1
ATOM 668 N N . ARG A 1 84 ? -11.924 0.292 -0.173 1.00 89.25 84 ARG A N 1
ATOM 669 C CA . ARG A 1 84 ? -12.038 0.439 -1.625 1.00 89.25 84 ARG A CA 1
ATOM 670 C C . ARG A 1 84 ? -13.108 -0.495 -2.201 1.00 89.25 84 ARG A C 1
ATOM 672 O O . ARG A 1 84 ? -13.826 -0.116 -3.122 1.00 89.25 84 ARG A O 1
ATOM 679 N N . ASP A 1 85 ? -13.216 -1.704 -1.663 1.00 88.38 85 ASP A N 1
ATOM 680 C CA . ASP A 1 85 ? -14.142 -2.721 -2.156 1.00 88.38 85 ASP A CA 1
ATOM 681 C C . ASP A 1 85 ? -15.598 -2.467 -1.698 1.00 88.38 85 ASP A C 1
ATOM 683 O O . ASP A 1 85 ? -16.531 -2.982 -2.317 1.00 88.38 85 ASP A O 1
ATOM 687 N N . SER A 1 86 ? -15.824 -1.647 -0.659 1.00 85.62 86 SER A N 1
ATOM 688 C CA . SER A 1 86 ? -17.169 -1.315 -0.150 1.00 85.62 86 SER A CA 1
ATOM 689 C C . SER A 1 86 ? -17.951 -0.334 -1.030 1.00 85.62 86 SER A C 1
ATOM 691 O O . SER A 1 86 ? -19.172 -0.220 -0.894 1.00 85.62 86 SER A O 1
ATOM 693 N N . GLY A 1 87 ? -17.291 0.345 -1.970 1.00 78.75 87 GLY A N 1
ATOM 694 C CA . GLY A 1 87 ? -17.946 1.209 -2.942 1.00 78.75 87 GLY A CA 1
ATOM 695 C C . GLY A 1 87 ? -17.111 2.421 -3.326 1.00 78.75 87 GLY A C 1
ATOM 696 O O . GLY A 1 87 ? -15.891 2.451 -3.192 1.00 78.75 87 GLY A O 1
ATOM 697 N N . LYS A 1 88 ? -17.785 3.446 -3.851 1.00 81.88 88 LYS A N 1
ATOM 698 C CA . LYS A 1 88 ? -17.117 4.679 -4.260 1.00 81.88 88 LYS A CA 1
ATOM 699 C C . LYS A 1 88 ? -16.890 5.570 -3.043 1.00 81.88 88 LYS A C 1
ATOM 701 O O . LYS A 1 88 ? -17.818 6.233 -2.585 1.00 81.88 88 LYS A O 1
ATOM 706 N N . LEU A 1 89 ? -15.653 5.584 -2.565 1.00 89.75 89 LEU A N 1
ATOM 707 C CA . LEU A 1 89 ? -15.193 6.520 -1.550 1.00 89.75 89 LEU A CA 1
ATOM 708 C C . LEU A 1 89 ? -15.300 7.962 -2.064 1.00 89.75 89 LEU A C 1
ATOM 710 O O . LEU A 1 89 ? -15.084 8.260 -3.241 1.00 89.75 89 LEU A O 1
ATOM 714 N N . GLU A 1 90 ? -15.645 8.879 -1.172 1.00 92.38 90 GLU A N 1
ATOM 715 C CA . GLU A 1 90 ? -15.573 10.306 -1.445 1.00 92.38 90 GLU A CA 1
ATOM 716 C C . GLU A 1 90 ? -14.110 10.757 -1.564 1.00 92.38 90 GLU A C 1
ATOM 718 O O . GLU A 1 90 ? -13.217 10.236 -0.894 1.00 92.38 90 GLU A O 1
ATOM 723 N N . ALA A 1 91 ? -13.862 11.793 -2.370 1.00 92.75 91 ALA A N 1
ATOM 724 C CA . ALA A 1 91 ? -12.511 12.304 -2.615 1.00 92.75 91 ALA A CA 1
ATOM 725 C C . ALA A 1 91 ? -11.710 12.652 -1.335 1.00 92.75 91 ALA A C 1
ATOM 727 O O . ALA A 1 91 ? -10.502 12.406 -1.319 1.00 92.75 91 ALA A O 1
ATOM 728 N N . PRO A 1 92 ? -12.310 13.188 -0.247 1.00 93.50 92 PRO A N 1
ATOM 729 C CA . PRO A 1 92 ? -11.592 13.384 1.011 1.00 93.50 92 PRO A CA 1
ATOM 730 C C . PRO A 1 92 ? -11.143 12.072 1.664 1.00 93.50 92 PRO A C 1
ATOM 732 O O . PRO A 1 92 ? -10.028 12.011 2.177 1.00 93.50 92 PRO A O 1
ATOM 735 N N . ALA A 1 93 ? -11.966 11.019 1.613 1.00 93.44 93 ALA A N 1
ATOM 736 C CA . ALA A 1 93 ? -11.601 9.705 2.133 1.00 93.44 93 ALA A CA 1
ATOM 737 C C . ALA A 1 93 ? -10.450 9.104 1.312 1.00 93.44 93 ALA A C 1
ATOM 739 O O . ALA A 1 93 ? -9.448 8.685 1.884 1.00 93.44 93 ALA A O 1
ATOM 740 N N . GLU A 1 94 ? -10.519 9.170 -0.022 1.00 93.12 94 GLU A N 1
ATOM 741 C CA . GLU A 1 94 ? -9.415 8.745 -0.898 1.00 93.12 94 GLU A CA 1
ATOM 742 C C . GLU A 1 94 ? -8.112 9.509 -0.607 1.00 93.12 94 GLU A C 1
ATOM 744 O O . GLU A 1 94 ? -7.034 8.915 -0.572 1.00 93.12 94 GLU A O 1
ATOM 749 N N . ALA A 1 95 ? -8.192 10.819 -0.348 1.00 94.00 95 ALA A N 1
ATOM 750 C CA . ALA A 1 95 ? -7.027 11.626 0.007 1.00 94.00 95 ALA A CA 1
ATOM 751 C C . ALA A 1 95 ? -6.387 11.171 1.327 1.00 94.00 95 ALA A C 1
ATOM 753 O O . ALA A 1 95 ? -5.161 11.148 1.436 1.00 94.00 95 ALA A O 1
ATOM 754 N N . VAL A 1 96 ? -7.196 10.764 2.309 1.00 95.06 96 VAL A N 1
ATOM 755 C CA . VAL A 1 96 ? -6.688 10.155 3.542 1.00 95.06 96 VAL A CA 1
ATOM 756 C C . VAL A 1 96 ? -5.996 8.827 3.247 1.00 95.06 96 VAL A C 1
ATOM 758 O O . VAL A 1 96 ? -4.862 8.640 3.685 1.00 95.06 96 VAL A O 1
ATOM 761 N N . LEU A 1 97 ? -6.620 7.930 2.477 1.00 95.06 97 LEU A N 1
ATOM 762 C CA . LEU A 1 97 ? -6.013 6.638 2.128 1.00 95.06 97 LEU A CA 1
ATOM 763 C C . LEU A 1 97 ? -4.677 6.818 1.407 1.00 95.06 97 LEU A C 1
ATOM 765 O O . LEU A 1 97 ? -3.712 6.117 1.708 1.00 95.06 97 LEU A O 1
ATOM 769 N N . LYS A 1 98 ? -4.586 7.818 0.527 1.00 95.00 98 LYS A N 1
ATOM 770 C CA . LYS A 1 98 ? -3.329 8.214 -0.102 1.00 95.00 98 LYS A CA 1
ATOM 771 C C . LYS A 1 98 ? -2.278 8.645 0.919 1.00 95.00 98 LYS A C 1
ATOM 773 O O . LYS A 1 98 ? -1.144 8.179 0.838 1.00 95.00 98 LYS A O 1
ATOM 778 N N . CYS A 1 99 ? -2.634 9.508 1.873 1.00 95.12 99 CYS A N 1
ATOM 779 C CA . CYS A 1 99 ? -1.717 9.940 2.932 1.00 95.12 99 CYS A CA 1
ATOM 780 C C . CYS A 1 99 ? -1.182 8.746 3.740 1.00 95.12 99 CYS A C 1
ATOM 782 O O . CYS A 1 99 ? 0.022 8.663 3.981 1.00 95.12 99 CYS A O 1
ATOM 784 N N . LEU A 1 100 ? -2.048 7.790 4.095 1.00 96.25 100 LEU A N 1
ATOM 785 C CA . LEU A 1 100 ? -1.647 6.554 4.781 1.00 96.25 100 LEU A CA 1
ATOM 786 C C . LEU A 1 100 ? -0.745 5.679 3.893 1.00 96.25 100 LEU A C 1
ATOM 788 O O . LEU A 1 100 ? 0.265 5.141 4.349 1.00 96.25 100 LEU A O 1
ATOM 792 N N . GLY A 1 101 ? -1.055 5.611 2.597 1.00 95.12 101 GLY A N 1
ATOM 793 C CA . GLY A 1 101 ? -0.262 4.943 1.567 1.00 95.12 101 GLY A CA 1
ATOM 794 C C . GLY A 1 101 ? 1.116 5.567 1.317 1.00 95.12 101 GLY A C 1
ATOM 795 O O . GLY A 1 101 ? 1.965 4.940 0.693 1.00 95.12 101 GLY A O 1
ATOM 796 N N . GLU A 1 102 ? 1.384 6.786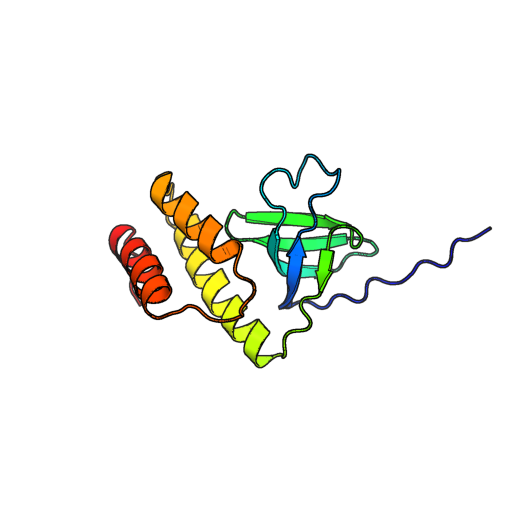 1.787 1.00 95.25 102 GLU A N 1
ATOM 797 C CA . GLU A 1 102 ? 2.676 7.475 1.639 1.00 95.25 102 GLU A CA 1
ATOM 798 C C . GLU A 1 102 ? 3.593 7.336 2.861 1.00 95.25 102 GLU A C 1
ATOM 800 O O . GLU A 1 102 ? 4.774 7.701 2.793 1.00 95.25 102 GLU A O 1
ATOM 805 N N . LEU A 1 103 ? 3.108 6.737 3.953 1.00 94.50 103 LEU A N 1
ATOM 806 C CA . LEU A 1 103 ? 3.882 6.558 5.179 1.00 94.50 103 LEU A CA 1
ATOM 807 C C . LEU A 1 103 ? 5.181 5.764 4.940 1.00 94.50 103 LEU A C 1
ATOM 809 O O . LEU A 1 103 ? 5.314 4.946 4.029 1.00 94.50 103 LEU A O 1
ATOM 813 N N . LYS A 1 104 ? 6.211 6.081 5.728 1.00 89.44 104 LYS A N 1
ATOM 814 C CA . LYS A 1 104 ? 7.533 5.412 5.701 1.00 89.44 104 LYS A CA 1
ATOM 815 C C . LYS A 1 104 ? 7.772 4.552 6.939 1.00 89.44 104 LYS A C 1
ATOM 817 O O . LYS A 1 104 ? 8.882 4.065 7.143 1.00 89.44 104 LYS A O 1
ATOM 822 N N . ARG A 1 105 ? 6.744 4.414 7.771 1.00 94.62 105 ARG A N 1
ATOM 823 C CA . ARG A 1 105 ? 6.717 3.592 8.976 1.00 94.62 105 ARG A CA 1
ATOM 824 C C . ARG A 1 105 ? 5.706 2.460 8.771 1.00 94.62 105 ARG A C 1
ATOM 826 O O . ARG A 1 105 ? 4.723 2.691 8.068 1.00 94.62 105 ARG A O 1
ATOM 833 N N . PRO A 1 106 ? 5.920 1.291 9.391 1.00 94.50 106 PRO A N 1
ATOM 834 C CA . PRO A 1 106 ? 5.042 0.141 9.217 1.00 94.50 106 PRO A CA 1
ATOM 835 C C . PRO A 1 106 ? 3.763 0.198 10.066 1.00 94.50 106 PRO A C 1
ATOM 837 O O . PRO A 1 106 ? 2.937 -0.696 9.974 1.00 94.50 106 PRO A O 1
ATOM 840 N N . TYR A 1 107 ? 3.588 1.240 10.882 1.00 94.56 107 TYR A N 1
ATOM 841 C CA . TYR A 1 107 ? 2.472 1.388 11.813 1.00 94.56 107 TYR A CA 1
ATOM 842 C C . TYR A 1 107 ? 1.762 2.733 11.642 1.00 94.56 107 TYR A C 1
ATOM 844 O O . TYR A 1 107 ? 2.362 3.733 11.223 1.00 94.56 107 TYR A O 1
ATOM 852 N N . LEU A 1 108 ? 0.493 2.767 12.040 1.00 96.06 108 LEU A N 1
ATOM 853 C CA . LEU A 1 108 ? -0.277 3.994 12.186 1.00 96.06 108 LEU A CA 1
ATOM 854 C C . LEU A 1 108 ? -0.076 4.580 13.588 1.00 96.06 108 LEU A C 1
ATOM 856 O O . LEU A 1 108 ? 0.108 3.872 14.576 1.00 96.06 108 LEU A O 1
ATOM 860 N N . THR A 1 109 ? -0.077 5.903 13.674 1.00 96.88 109 THR A N 1
ATOM 861 C CA . THR A 1 109 ? -0.204 6.613 14.952 1.00 96.88 109 THR A CA 1
ATOM 862 C C . THR A 1 109 ? -1.650 6.573 15.435 1.00 96.88 109 THR A C 1
ATOM 864 O O . THR A 1 109 ? -2.559 6.360 14.643 1.00 96.88 109 THR A O 1
ATOM 867 N N . GLU A 1 110 ? -1.891 6.870 16.713 1.00 97.00 110 GLU A N 1
ATOM 868 C CA . GLU A 1 110 ? -3.251 6.940 17.271 1.00 97.00 110 GLU A CA 1
ATOM 869 C C . GLU A 1 110 ? -4.181 7.862 16.460 1.00 97.00 110 GLU A C 1
ATOM 871 O O . GLU A 1 110 ? -5.339 7.537 16.215 1.00 97.00 110 GLU A O 1
ATOM 876 N N . PHE A 1 111 ? -3.666 8.997 15.981 1.00 96.50 111 PHE A N 1
ATOM 877 C CA . PHE A 1 111 ? -4.433 9.904 15.130 1.00 96.50 111 PHE A CA 1
ATOM 878 C C . PHE A 1 111 ? -4.820 9.267 13.786 1.00 96.50 111 PHE A C 1
ATOM 880 O O . PHE A 1 111 ? -5.952 9.417 13.338 1.00 96.50 111 PHE A O 1
ATOM 887 N N . GLU A 1 112 ? -3.892 8.556 13.147 1.00 96.81 112 GLU A N 1
ATOM 888 C CA . GLU A 1 112 ? -4.131 7.882 11.865 1.00 96.81 112 GLU A CA 1
ATOM 889 C C . GLU A 1 112 ? -5.049 6.672 12.014 1.00 96.81 112 GLU A C 1
ATOM 891 O O . GLU A 1 112 ? -5.887 6.447 11.146 1.00 96.81 112 GLU A O 1
ATOM 896 N N . GLU A 1 113 ? -4.937 5.943 13.126 1.00 96.69 113 GLU A N 1
ATOM 897 C CA . GLU A 1 113 ? -5.864 4.874 13.494 1.00 96.69 113 GLU A CA 1
ATOM 898 C C . GLU A 1 113 ? -7.288 5.404 13.641 1.00 96.69 113 GLU A C 1
ATOM 900 O O . GLU A 1 113 ? -8.213 4.870 13.033 1.00 96.69 113 GLU A O 1
ATOM 905 N N . ASN A 1 114 ? -7.461 6.502 14.380 1.00 95.81 114 ASN A N 1
ATOM 906 C CA . ASN A 1 114 ? -8.765 7.138 14.552 1.00 95.81 114 ASN A CA 1
ATOM 907 C C . ASN A 1 114 ? -9.324 7.662 13.225 1.00 95.81 114 ASN A C 1
ATOM 909 O O . ASN A 1 114 ? -10.526 7.579 12.985 1.00 95.81 114 ASN A O 1
ATOM 913 N N . LEU A 1 115 ? -8.464 8.193 12.354 1.00 95.44 115 LEU A N 1
ATOM 914 C CA . LEU A 1 115 ? -8.873 8.706 11.053 1.00 95.44 115 LEU A CA 1
ATOM 915 C C . LEU A 1 115 ? -9.311 7.578 10.110 1.00 95.44 115 LEU A C 1
ATOM 917 O O . LEU A 1 115 ? -10.359 7.688 9.478 1.00 95.44 115 LEU A O 1
ATOM 921 N N . LEU A 1 116 ? -8.536 6.492 10.034 1.00 95.62 116 LEU A N 1
ATOM 922 C CA . LEU A 1 116 ? -8.899 5.314 9.249 1.00 95.62 116 LEU A CA 1
ATOM 923 C C . LEU A 1 116 ? -10.171 4.664 9.807 1.00 95.62 116 LEU A C 1
ATOM 925 O O . LEU A 1 116 ? -11.094 4.408 9.042 1.00 95.62 116 LEU A O 1
ATOM 929 N N . GLY A 1 117 ? -10.257 4.499 11.128 1.00 95.19 117 GLY A N 1
ATOM 930 C CA . GLY A 1 117 ? -11.425 3.9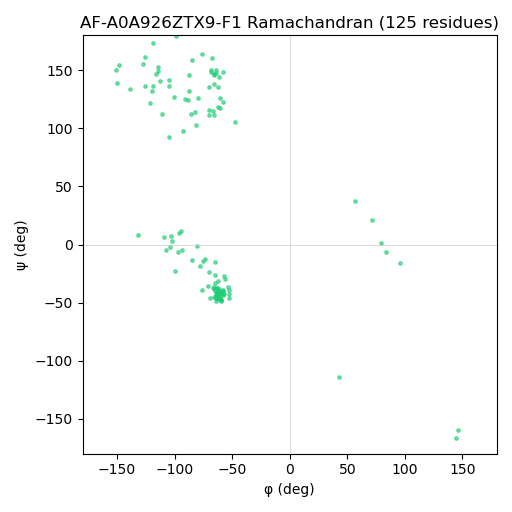43 11.813 1.00 95.19 117 GLY A CA 1
ATOM 931 C C . GLY A 1 117 ? -12.696 4.771 11.616 1.00 95.19 117 GLY A C 1
ATOM 932 O O . GLY A 1 117 ? -13.768 4.207 11.413 1.00 95.19 117 GLY A O 1
ATOM 933 N N . PHE A 1 118 ? -12.587 6.103 11.603 1.00 94.50 118 PHE A N 1
ATOM 934 C CA . PHE A 1 118 ? -13.711 6.982 11.278 1.00 94.50 118 PHE A CA 1
ATOM 935 C C . PHE A 1 118 ? -14.231 6.726 9.858 1.00 94.50 118 PHE A C 1
ATOM 937 O O . PHE A 1 118 ? -15.433 6.575 9.664 1.00 94.50 118 PHE A O 1
ATOM 944 N N . ILE A 1 119 ? -13.338 6.612 8.868 1.00 94.38 119 ILE A N 1
ATOM 945 C CA . ILE A 1 119 ? -13.737 6.292 7.490 1.00 94.38 119 ILE A CA 1
ATOM 946 C C . ILE A 1 119 ? -14.353 4.887 7.436 1.00 94.38 119 ILE A C 1
ATOM 948 O O . ILE A 1 119 ? -15.421 4.714 6.865 1.00 94.38 119 ILE A O 1
ATOM 952 N N . GLU A 1 120 ? -13.736 3.884 8.061 1.00 94.31 120 GLU A N 1
ATOM 953 C CA . GLU A 1 120 ? -14.293 2.525 8.143 1.00 94.31 120 GLU A CA 1
ATOM 954 C C . GLU A 1 120 ? -15.729 2.531 8.687 1.00 94.31 120 GLU A C 1
ATOM 956 O O . GLU A 1 120 ? -16.621 1.952 8.064 1.00 94.31 120 GLU A O 1
ATOM 961 N N . GLN A 1 121 ? -15.989 3.278 9.762 1.00 93.06 121 GLN A N 1
ATOM 962 C CA . GLN A 1 121 ? -17.319 3.414 10.349 1.00 93.06 121 GLN A CA 1
ATOM 963 C C . GLN A 1 121 ? -18.332 4.077 9.402 1.00 93.06 121 GLN A C 1
ATOM 965 O O . GLN A 1 121 ? -19.440 3.560 9.247 1.00 93.06 121 GLN A O 1
ATOM 970 N N . GLU A 1 122 ? -17.971 5.191 8.757 1.00 92.06 122 GLU A N 1
ATOM 971 C CA . GLU A 1 122 ? -18.865 5.909 7.833 1.00 92.06 122 GLU A CA 1
ATOM 972 C C . GLU A 1 122 ? -19.265 5.049 6.620 1.00 92.06 122 GLU A C 1
ATOM 974 O O . GLU A 1 122 ? -20.388 5.151 6.127 1.00 92.06 122 GLU A O 1
ATOM 979 N N . TYR A 1 123 ? -18.381 4.152 6.171 1.00 90.31 123 TYR A N 1
ATOM 980 C CA . TYR A 1 123 ? -18.642 3.226 5.060 1.00 90.31 123 TYR A CA 1
ATOM 981 C C . TYR A 1 123 ? -19.150 1.847 5.513 1.00 90.31 123 TYR A C 1
ATOM 983 O O . TYR A 1 123 ? -19.223 0.918 4.707 1.00 90.31 123 TYR A O 1
ATOM 991 N N . GLY A 1 124 ? -19.535 1.697 6.785 1.00 86.00 124 GLY A N 1
ATOM 992 C CA . GLY A 1 124 ? -20.157 0.479 7.310 1.00 86.00 124 GLY A CA 1
ATOM 993 C C . GLY A 1 124 ? -19.213 -0.720 7.445 1.00 86.00 124 GLY A C 1
ATOM 994 O O . GLY A 1 124 ? -19.676 -1.859 7.504 1.00 86.00 124 GLY A O 1
ATOM 995 N N . ILE A 1 125 ? -17.902 -0.482 7.500 1.00 81.50 125 ILE A N 1
ATOM 996 C CA . ILE A 1 125 ? -16.877 -1.494 7.762 1.00 81.50 125 ILE A CA 1
ATOM 997 C C . ILE A 1 125 ? -16.611 -1.498 9.265 1.00 81.50 125 ILE A C 1
ATOM 999 O O . ILE A 1 125 ? -15.891 -0.653 9.786 1.00 81.50 125 ILE A O 1
ATOM 1003 N N . VAL A 1 126 ? -17.236 -2.430 9.982 1.00 70.31 126 VAL A N 1
ATOM 1004 C CA . VAL A 1 126 ? -17.098 -2.565 11.440 1.00 70.31 126 VAL A CA 1
ATOM 1005 C C . VAL A 1 126 ? -16.516 -3.940 11.758 1.00 70.31 126 VAL A C 1
ATOM 1007 O O . VAL A 1 126 ? -16.923 -4.931 11.147 1.00 70.31 126 VAL A O 1
ATOM 1010 N N . TYR A 1 127 ? -15.559 -3.978 12.687 1.00 59.44 127 TYR A N 1
ATOM 1011 C CA . TYR A 1 127 ? -14.872 -5.187 13.156 1.00 59.44 127 TYR A CA 1
ATOM 1012 C C . TYR A 1 127 ? -15.485 -5.734 14.443 1.00 59.44 127 TYR A C 1
ATOM 1014 O O . TYR A 1 127 ? -15.849 -4.914 15.317 1.00 59.44 127 TYR A O 1
#

pLDDT: mean 90.51, std 10.39, range [39.25, 97.69]

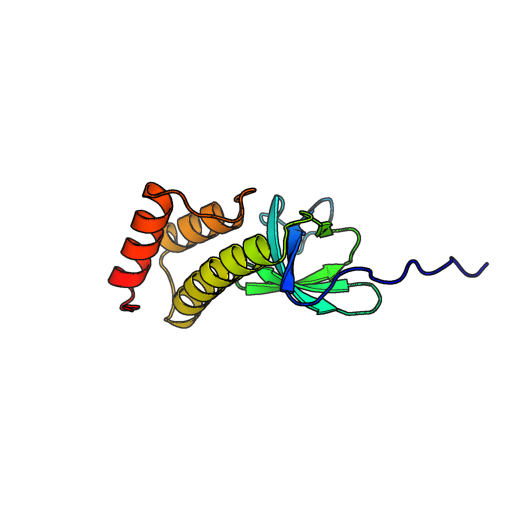Mean predicted aligned error: 4.89 Å

Foldseek 3Di:
DDDPQPFDPDDQLFKKAFQCPPPPVCVPRHQFIWGFHADDRFWTWTQFLQGIDTGGPVRIGGLPDDPVLSVLLVVLSVLSVVLNVLDDDDPVLSVLSSVVRNDSGSHDDPVNVVSSVVSCVVSVNDD

Radius of gyration: 15.39 Å; Cα contacts (8 Å, |Δi|>4): 185; chains: 1; bounding box: 47×25×42 Å

Sequence (127 aa):
MERTQVPNTYQIGEVCQILAKDNPELRGKGGCWGIVNHVGEFSCTVTMWDGEYTVRINHLKPLNYLESECQQVQEISDRINRLRDSGKLEAPAEAVLKCLGELKRPYLTEFEENLLGFIEQEYGIVY

Nearest PDB structures (foldseek):
  2heq-assembly1_A  TM=7.044E-01  e=1.124E-02  Bacillus subtilis
  6er0-assembly1_A  TM=8.002E-01  e=2.453E-02  Homo sapiens
  7jyz-assembly1_A  TM=6.980E-01  e=2.872E-01  Moloney murine leukemia virus
  1uhf-assembly1_A  TM=6.592E-01  e=3.877E-01  Homo sapiens
  1j3t-assembly1_A  TM=6.228E-01  e=7.066E-01  Homo sapiens

Secondary structure (DSSP, 8-state):
-----------TT-EEEE--TT-GGGTTTTT-EEEEEEE-SSEEEEEETTEEEEEEGGGEEE----HHHHHHHHHHHHHHHHHHHTS---HHHHHHHHHHHT-SSSS--HHHHHHHHHHHHHTT---